Protein AF-A0A8T7M433-F1 (afdb_monomer_lite)

Radius of gyration: 15.23 Å; chains: 1; bounding box: 32×39×42 Å

Structure (mmCIF, N/CA/C/O backbone):
data_AF-A0A8T7M433-F1
#
_entry.id   AF-A0A8T7M433-F1
#
loop_
_atom_site.group_PDB
_atom_site.id
_atom_site.type_symbol
_atom_site.label_atom_id
_atom_site.label_alt_id
_atom_site.label_comp_id
_atom_site.label_asym_id
_atom_site.label_entity_id
_atom_site.label_seq_id
_atom_site.pdbx_PDB_ins_code
_atom_site.Cartn_x
_atom_site.Cartn_y
_atom_site.Cartn_z
_atom_site.occupancy
_atom_site.B_iso_or_equiv
_atom_site.auth_seq_id
_atom_site.auth_comp_id
_atom_site.auth_asym_id
_atom_site.auth_atom_id
_atom_site.pdbx_PDB_model_num
ATOM 1 N N . MET A 1 1 ? -16.826 -9.467 19.799 1.00 50.75 1 MET A N 1
ATOM 2 C CA . MET A 1 1 ? -15.389 -9.268 20.086 1.00 50.75 1 MET A CA 1
ATOM 3 C C . MET A 1 1 ? -14.686 -9.178 18.750 1.00 50.75 1 MET A C 1
ATOM 5 O O . MET A 1 1 ? -14.594 -10.197 18.076 1.00 50.75 1 MET A O 1
ATOM 9 N N . ILE A 1 2 ? -14.256 -7.982 18.343 1.00 57.28 2 ILE A N 1
ATOM 10 C CA . ILE A 1 2 ? -13.342 -7.849 17.203 1.00 57.28 2 ILE A CA 1
ATOM 11 C C . ILE A 1 2 ? -12.086 -8.631 17.582 1.00 57.28 2 ILE A C 1
ATOM 13 O O . ILE A 1 2 ? -11.551 -8.476 18.682 1.00 57.28 2 ILE A O 1
ATOM 17 N N . ASN A 1 3 ? -11.674 -9.558 16.724 1.00 73.25 3 ASN A N 1
ATOM 18 C CA . ASN A 1 3 ? -10.497 -10.366 16.984 1.00 73.25 3 ASN A CA 1
ATOM 19 C C . ASN A 1 3 ? -9.278 -9.446 16.833 1.00 73.25 3 ASN A C 1
ATOM 21 O O . ASN A 1 3 ? -8.837 -9.207 15.713 1.00 73.25 3 ASN A O 1
ATOM 25 N N . ASN A 1 4 ? -8.759 -8.900 17.941 1.00 78.50 4 ASN A N 1
ATOM 26 C CA . ASN A 1 4 ? -7.610 -7.977 17.953 1.00 78.50 4 ASN A CA 1
ATOM 27 C C . ASN A 1 4 ? -6.410 -8.510 17.146 1.00 78.50 4 ASN A C 1
ATOM 29 O O . ASN A 1 4 ? -5.630 -7.733 16.604 1.00 78.50 4 ASN A O 1
ATOM 33 N N . ASN A 1 5 ? -6.301 -9.834 16.998 1.00 88.62 5 ASN A N 1
ATOM 34 C CA . ASN A 1 5 ? -5.318 -10.487 16.139 1.00 88.62 5 ASN A CA 1
ATOM 35 C C . ASN A 1 5 ? -5.522 -10.173 14.640 1.00 88.62 5 ASN A C 1
ATOM 37 O O . ASN A 1 5 ? 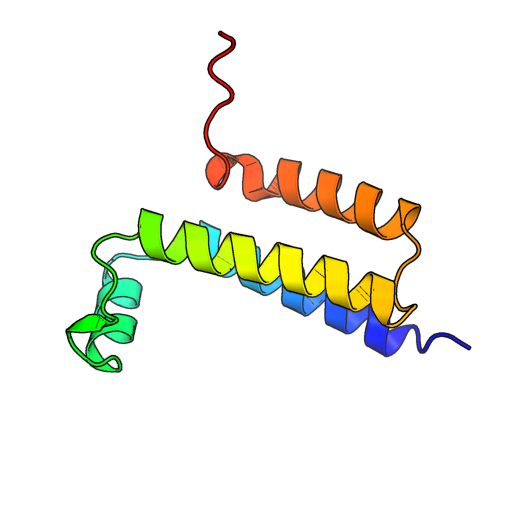-4.553 -9.953 13.924 1.00 88.62 5 ASN A O 1
ATOM 41 N N . LEU A 1 6 ? -6.770 -10.132 14.159 1.00 92.50 6 LEU A N 1
ATOM 42 C CA . LEU A 1 6 ? -7.098 -9.824 12.761 1.00 92.50 6 LEU A CA 1
ATOM 43 C C . LEU A 1 6 ? -6.872 -8.351 12.427 1.00 92.50 6 LEU A C 1
ATOM 45 O O . LEU A 1 6 ? -6.338 -8.058 11.362 1.00 92.50 6 LEU A O 1
ATOM 49 N N . LYS A 1 7 ? -7.216 -7.440 13.345 1.00 93.75 7 LYS A N 1
ATOM 50 C CA . LYS A 1 7 ? -6.924 -6.009 13.188 1.00 93.75 7 LYS A CA 1
ATOM 51 C C . LYS A 1 7 ? -5.420 -5.766 13.056 1.00 93.75 7 LYS A C 1
ATOM 53 O O . LYS A 1 7 ? -4.989 -5.150 12.088 1.00 93.75 7 LYS A O 1
ATOM 58 N N . GLN A 1 8 ? -4.625 -6.325 13.971 1.00 94.56 8 GLN A N 1
ATOM 59 C CA . GLN A 1 8 ? -3.164 -6.226 13.931 1.00 94.56 8 GLN A CA 1
ATOM 60 C C . GLN A 1 8 ? -2.591 -6.782 12.616 1.00 94.56 8 GLN A C 1
ATOM 62 O O . GLN A 1 8 ? -1.807 -6.113 11.949 1.00 94.56 8 GLN A O 1
ATOM 67 N N . LYS A 1 9 ? -3.048 -7.965 12.184 1.00 94.69 9 LYS A N 1
ATOM 68 C CA . LYS A 1 9 ? -2.647 -8.550 10.895 1.00 94.69 9 LYS A CA 1
ATOM 69 C C . LYS A 1 9 ? -3.005 -7.666 9.703 1.00 94.69 9 LYS A C 1
ATOM 71 O O . LYS A 1 9 ? -2.223 -7.575 8.763 1.00 94.69 9 LYS A O 1
ATOM 76 N N . ALA A 1 10 ? -4.172 -7.022 9.718 1.00 95.50 10 ALA A N 1
ATOM 77 C CA . ALA A 1 10 ? -4.554 -6.087 8.665 1.00 95.50 10 ALA A CA 1
ATOM 78 C C . ALA A 1 10 ? -3.593 -4.887 8.620 1.00 95.50 10 ALA A C 1
ATOM 80 O O . ALA A 1 10 ? -3.130 -4.535 7.537 1.00 95.50 10 ALA A O 1
ATOM 81 N N . GLN A 1 11 ? -3.221 -4.321 9.778 1.00 96.31 11 GLN A N 1
ATOM 82 C CA . GLN A 1 11 ? -2.225 -3.240 9.850 1.00 96.31 11 GLN A CA 1
ATOM 83 C C . GLN A 1 11 ? -0.880 -3.673 9.268 1.00 96.31 11 GLN A C 1
ATOM 85 O O . GLN A 1 11 ? -0.341 -2.981 8.409 1.00 96.31 11 GLN A O 1
ATOM 90 N N . GLU A 1 12 ? -0.378 -4.840 9.677 1.00 96.00 12 GLU A N 1
ATOM 91 C CA . GLU A 1 12 ? 0.891 -5.394 9.193 1.00 96.00 12 GLU A CA 1
ATOM 92 C C . GLU A 1 12 ? 0.886 -5.595 7.674 1.00 96.00 12 GLU A C 1
ATOM 94 O O . GLU A 1 12 ? 1.840 -5.224 6.998 1.00 96.00 12 GLU A O 1
ATOM 99 N N . LEU A 1 13 ? -0.199 -6.136 7.112 1.00 95.62 13 LEU A N 1
ATOM 100 C CA . LEU A 1 13 ? -0.309 -6.374 5.671 1.00 95.62 13 LEU A CA 1
ATOM 101 C C . LEU A 1 13 ? -0.403 -5.076 4.858 1.00 95.62 13 LEU A C 1
ATOM 103 O O . LEU A 1 13 ? 0.164 -4.994 3.766 1.00 95.62 13 LEU A O 1
ATOM 107 N N . ILE A 1 14 ? -1.127 -4.076 5.367 1.00 97.31 14 ILE A N 1
ATOM 108 C CA . ILE A 1 14 ? -1.246 -2.756 4.735 1.00 97.31 14 ILE A CA 1
ATOM 109 C C . ILE A 1 14 ? 0.107 -2.040 4.772 1.00 97.31 14 ILE A C 1
ATOM 111 O O . ILE A 1 14 ? 0.565 -1.535 3.744 1.00 97.31 14 ILE A O 1
ATOM 115 N N . GLU A 1 15 ? 0.769 -2.038 5.929 1.00 97.25 15 GLU A N 1
ATOM 116 C CA . GLU A 1 15 ? 2.085 -1.426 6.095 1.00 97.25 15 GLU A CA 1
ATOM 117 C C . GLU A 1 15 ? 3.133 -2.117 5.215 1.00 97.25 15 GLU A C 1
ATOM 119 O O . GLU A 1 15 ? 3.862 -1.445 4.492 1.00 97.25 15 GLU A O 1
ATOM 124 N N . GLU A 1 16 ? 3.153 -3.451 5.178 1.00 96.06 16 GLU A N 1
ATOM 125 C CA . GLU A 1 16 ? 4.083 -4.217 4.347 1.00 96.06 16 GLU A CA 1
ATOM 126 C C . GLU A 1 16 ? 3.906 -3.917 2.851 1.00 96.06 16 GLU A C 1
ATOM 128 O O . GLU A 1 16 ? 4.891 -3.803 2.120 1.00 96.06 16 GLU A O 1
ATOM 133 N N . LYS A 1 17 ? 2.669 -3.724 2.370 1.00 95.00 17 LYS A N 1
ATOM 134 C CA . LYS A 1 17 ? 2.427 -3.304 0.978 1.00 95.00 17 LYS A CA 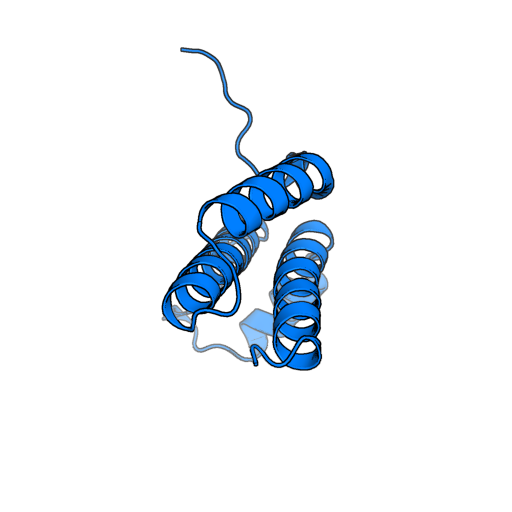1
ATOM 135 C C . LYS A 1 17 ? 3.054 -1.942 0.676 1.00 95.00 17 LYS A C 1
ATOM 137 O O . LYS A 1 17 ? 3.685 -1.793 -0.370 1.00 95.00 17 LYS A O 1
ATOM 142 N N . LEU A 1 18 ? 2.900 -0.966 1.572 1.00 97.50 18 LEU A N 1
ATOM 143 C CA . LEU A 1 18 ? 3.482 0.368 1.397 1.00 97.50 18 LEU A CA 1
ATOM 144 C C . LEU A 1 18 ? 5.004 0.351 1.547 1.00 97.50 18 LEU A C 1
ATOM 146 O O . LEU A 1 18 ? 5.699 0.979 0.751 1.00 97.50 18 LEU A O 1
ATOM 150 N N . ARG A 1 19 ? 5.536 -0.434 2.486 1.00 97.56 19 ARG A N 1
ATOM 151 C CA . ARG A 1 19 ? 6.975 -0.658 2.643 1.00 97.56 19 ARG A CA 1
ATOM 152 C C . ARG A 1 19 ? 7.592 -1.226 1.365 1.00 97.56 19 ARG A C 1
ATOM 154 O O . ARG A 1 19 ? 8.550 -0.661 0.846 1.00 97.56 19 ARG A O 1
ATOM 161 N N . ARG A 1 20 ? 6.994 -2.277 0.793 1.00 95.56 20 ARG A N 1
ATOM 162 C CA . ARG A 1 20 ? 7.441 -2.851 -0.486 1.00 95.56 20 ARG A CA 1
ATOM 163 C C . ARG A 1 20 ? 7.348 -1.854 -1.636 1.00 95.56 20 ARG A C 1
ATOM 165 O O . ARG A 1 20 ? 8.256 -1.810 -2.455 1.00 95.56 20 ARG A O 1
ATOM 172 N N . ALA A 1 21 ? 6.302 -1.031 -1.692 1.00 96.00 21 ALA A N 1
ATO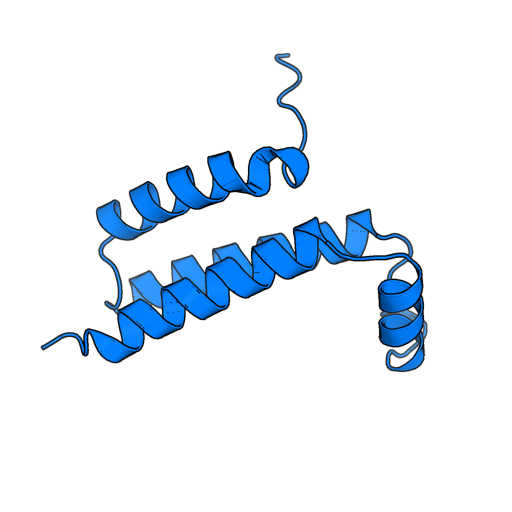M 173 C CA . ALA A 1 21 ? 6.207 0.029 -2.695 1.00 96.00 21 ALA A CA 1
ATOM 174 C C . ALA A 1 21 ? 7.330 1.072 -2.541 1.00 96.00 21 ALA A C 1
ATOM 176 O O . ALA A 1 21 ? 7.899 1.528 -3.533 1.00 96.00 21 ALA A O 1
ATOM 177 N N . ALA A 1 22 ? 7.667 1.447 -1.306 1.00 96.69 22 ALA A N 1
ATOM 178 C CA . ALA A 1 22 ? 8.719 2.418 -1.012 1.00 96.69 22 ALA A CA 1
ATOM 179 C C . ALA A 1 22 ? 10.123 1.915 -1.366 1.00 96.69 22 ALA A C 1
ATOM 181 O O . ALA A 1 22 ? 10.976 2.716 -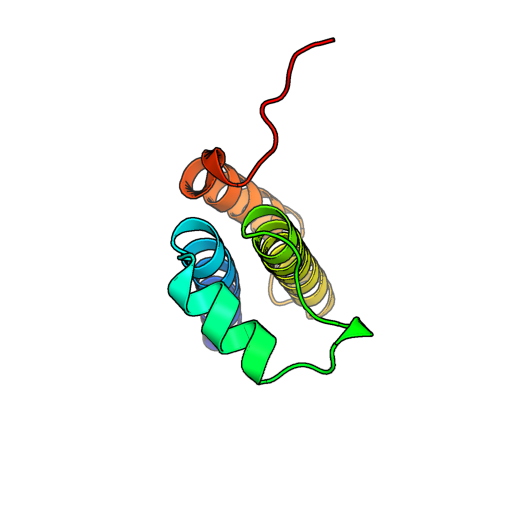1.743 1.00 96.69 22 ALA A O 1
ATOM 182 N N . GLU A 1 23 ? 10.352 0.610 -1.254 1.00 96.88 23 GLU A N 1
ATOM 183 C CA . GLU A 1 23 ? 11.663 -0.015 -1.444 1.00 96.88 23 GLU A CA 1
ATOM 184 C C . GLU A 1 23 ? 11.847 -0.667 -2.820 1.00 96.88 23 GLU A C 1
ATOM 186 O O . GLU A 1 23 ? 12.937 -1.154 -3.116 1.00 96.88 23 GLU A O 1
ATOM 191 N N . ILE A 1 24 ? 10.807 -0.686 -3.662 1.00 96.06 24 ILE A N 1
ATOM 192 C CA . ILE A 1 24 ? 10.840 -1.446 -4.911 1.00 96.06 24 ILE A CA 1
ATOM 193 C C . ILE A 1 24 ? 11.984 -1.013 -5.834 1.00 96.06 24 ILE A C 1
ATOM 195 O O . ILE A 1 24 ? 12.180 0.162 -6.156 1.00 96.06 24 ILE A O 1
ATOM 199 N N . THR A 1 25 ? 12.718 -2.010 -6.310 1.00 96.31 25 THR A N 1
ATOM 200 C CA . THR A 1 25 ? 13.879 -1.847 -7.181 1.00 96.31 25 THR A CA 1
ATOM 201 C C . THR A 1 25 ? 13.551 -2.133 -8.647 1.00 96.31 25 THR A C 1
ATOM 203 O O . THR A 1 25 ? 12.567 -2.795 -8.987 1.00 96.31 25 THR A O 1
ATOM 206 N N . TYR A 1 26 ? 14.433 -1.698 -9.551 1.00 96.12 26 TYR A N 1
ATOM 207 C CA . TYR A 1 26 ? 14.324 -2.040 -10.974 1.00 96.12 26 TYR A CA 1
ATOM 208 C C . TYR A 1 26 ? 14.414 -3.557 -11.215 1.00 96.12 26 TYR A C 1
ATOM 210 O O . TYR A 1 26 ? 13.695 -4.103 -12.048 1.00 96.12 26 TYR A O 1
ATOM 218 N N . SER A 1 27 ? 15.258 -4.264 -10.458 1.00 96.31 27 SER A N 1
ATOM 219 C CA . SER A 1 27 ? 15.362 -5.726 -10.534 1.00 96.31 27 SER A CA 1
ATOM 220 C C . SER A 1 27 ? 14.069 -6.434 -10.136 1.00 96.31 27 SER A C 1
ATOM 222 O O . SER A 1 27 ? 13.689 -7.414 -10.774 1.00 96.31 27 SER A O 1
ATOM 224 N N . GLU A 1 28 ? 13.364 -5.935 -9.119 1.00 95.69 28 GLU A N 1
ATOM 225 C CA . GLU A 1 28 ? 12.067 -6.490 -8.724 1.00 95.69 28 GLU A CA 1
ATOM 226 C C . GLU A 1 28 ? 10.996 -6.211 -9.772 1.00 95.69 28 GLU A C 1
ATOM 228 O O . GLU A 1 28 ? 10.240 -7.119 -10.101 1.00 95.69 28 GLU A O 1
ATOM 233 N N . LEU A 1 29 ? 10.973 -5.007 -10.355 1.00 96.19 29 LEU A N 1
ATOM 234 C CA . LEU A 1 29 ? 10.101 -4.694 -11.489 1.00 96.19 29 LEU A CA 1
ATOM 235 C C . LEU A 1 29 ? 10.307 -5.691 -12.641 1.00 96.19 29 LEU A C 1
ATOM 237 O O . LEU A 1 29 ? 9.337 -6.233 -13.167 1.00 96.19 29 LEU A O 1
ATOM 241 N N . MET A 1 30 ? 11.561 -5.981 -13.003 1.00 96.44 30 MET A N 1
ATOM 242 C CA . MET A 1 30 ? 11.870 -6.965 -14.046 1.00 96.44 30 MET A CA 1
ATOM 243 C C . MET A 1 30 ? 11.412 -8.371 -13.673 1.00 96.44 30 MET A C 1
ATOM 245 O O . MET A 1 30 ? 10.770 -9.035 -14.483 1.00 96.44 30 MET A O 1
ATOM 249 N N . SER A 1 31 ? 11.668 -8.800 -12.437 1.00 95.94 31 SER A N 1
ATOM 250 C CA . SER A 1 31 ? 11.192 -10.089 -11.928 1.00 95.94 31 SER A CA 1
ATOM 251 C C . SER A 1 31 ? 9.666 -10.215 -11.985 1.00 95.94 31 SER A C 1
ATOM 253 O O . SER A 1 31 ? 9.138 -11.237 -12.421 1.00 95.94 31 SER A O 1
ATOM 255 N N . ILE A 1 32 ? 8.941 -9.158 -11.615 1.00 94.31 32 ILE A N 1
ATOM 256 C CA . ILE A 1 32 ? 7.477 -9.119 -11.677 1.00 94.31 32 ILE A CA 1
ATOM 257 C C . ILE A 1 32 ? 7.003 -9.211 -13.129 1.00 94.31 32 ILE A C 1
ATOM 259 O O . ILE A 1 32 ? 6.184 -10.072 -13.440 1.00 94.31 32 ILE A O 1
ATOM 263 N N . ASN A 1 33 ? 7.563 -8.404 -14.033 1.00 97.12 33 ASN A N 1
ATOM 264 C CA . ASN A 1 33 ? 7.171 -8.400 -15.443 1.00 97.12 33 ASN A CA 1
ATOM 265 C C . ASN A 1 33 ? 7.443 -9.732 -16.159 1.00 97.12 33 ASN A C 1
ATOM 267 O O . ASN A 1 33 ? 6.673 -10.101 -17.041 1.00 97.12 33 ASN A O 1
ATOM 271 N N . MET A 1 34 ? 8.477 -10.487 -15.769 1.00 97.19 34 MET A N 1
ATOM 272 C CA . MET A 1 34 ? 8.727 -11.830 -16.321 1.00 97.19 34 MET A CA 1
ATOM 273 C C . MET A 1 34 ? 7.601 -12.830 -16.018 1.00 97.19 34 MET A C 1
ATOM 275 O O . MET A 1 34 ? 7.463 -13.820 -16.731 1.00 97.19 34 MET A O 1
ATOM 279 N N . ASN A 1 35 ? 6.807 -12.583 -14.973 1.00 95.62 35 ASN A N 1
ATOM 280 C CA . ASN A 1 35 ? 5.695 -13.439 -14.562 1.00 95.62 35 ASN A CA 1
ATOM 281 C C . ASN A 1 35 ? 4.326 -12.917 -15.039 1.00 95.62 35 ASN 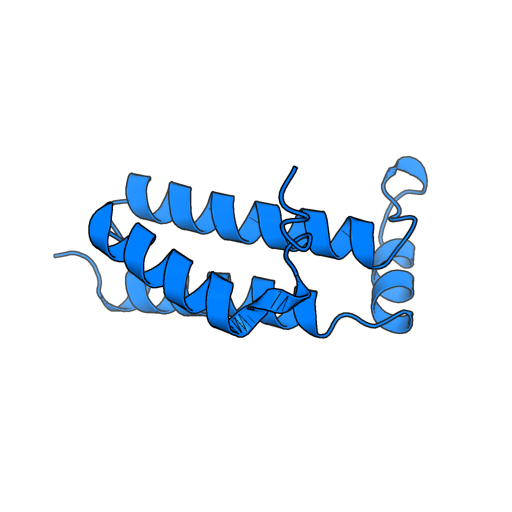A C 1
ATOM 283 O O . ASN A 1 35 ? 3.297 -13.472 -14.655 1.00 95.62 35 ASN A O 1
ATOM 287 N N . LEU A 1 36 ? 4.297 -11.855 -15.853 1.00 95.25 36 LEU A N 1
ATOM 288 C CA . LEU A 1 36 ? 3.074 -11.229 -16.359 1.00 95.25 36 LEU A CA 1
ATOM 289 C C . LEU A 1 36 ? 2.980 -11.349 -17.890 1.00 95.25 36 LEU A C 1
ATOM 291 O O . LEU A 1 36 ? 4.003 -11.216 -18.572 1.00 95.25 36 LEU A O 1
ATOM 295 N N . PRO A 1 37 ? 1.769 -11.540 -18.455 1.00 97.62 37 PRO A N 1
ATOM 296 C CA . PRO A 1 37 ? 1.545 -11.350 -19.887 1.00 97.62 37 PRO A CA 1
ATOM 297 C C . PRO A 1 37 ? 1.924 -9.926 -20.311 1.00 97.62 37 PRO A C 1
ATOM 299 O O . PRO A 1 37 ? 1.813 -8.992 -19.514 1.00 97.62 37 PRO A O 1
ATOM 302 N N . THR A 1 38 ? 2.370 -9.755 -21.558 1.00 95.25 38 THR A N 1
ATOM 303 C CA . THR A 1 38 ? 2.934 -8.492 -22.066 1.00 95.25 38 THR A CA 1
ATOM 304 C C . THR A 1 38 ? 2.003 -7.295 -21.860 1.00 95.25 38 THR A C 1
ATOM 306 O O . THR A 1 38 ? 2.462 -6.224 -21.481 1.00 95.25 38 THR A O 1
ATOM 309 N N . GLU A 1 39 ? 0.698 -7.475 -22.040 1.00 96.12 39 GLU A N 1
ATOM 310 C CA . GLU A 1 39 ? -0.335 -6.449 -21.874 1.00 96.12 39 GLU A CA 1
ATOM 311 C C . GLU A 1 39 ? -0.562 -5.995 -20.420 1.00 96.12 39 GLU A C 1
ATOM 313 O O . GLU A 1 39 ? -1.196 -4.965 -20.197 1.00 96.12 39 GLU A O 1
ATOM 318 N N . TYR A 1 40 ? -0.036 -6.734 -19.438 1.00 95.62 40 TYR A N 1
ATOM 319 C CA . TYR A 1 40 ? -0.114 -6.407 -18.010 1.00 95.62 40 TYR A CA 1
ATOM 320 C C . TYR A 1 40 ? 1.240 -6.014 -17.411 1.00 95.62 40 TYR A C 1
ATOM 322 O O . TYR A 1 40 ? 1.329 -5.793 -16.202 1.00 95.62 40 TYR A O 1
ATOM 330 N N . GLN A 1 41 ? 2.304 -5.959 -18.217 1.00 97.31 41 GLN A N 1
ATOM 331 C CA . GLN A 1 41 ? 3.616 -5.550 -17.731 1.00 97.31 41 GLN A CA 1
ATOM 332 C C . GLN A 1 41 ? 3.617 -4.071 -17.349 1.00 97.31 41 GLN A C 1
ATOM 334 O O . GLN A 1 41 ? 3.065 -3.220 -18.043 1.00 97.31 41 GLN A O 1
ATOM 339 N N . TYR A 1 42 ? 4.294 -3.765 -16.249 1.00 96.69 42 TYR A N 1
ATOM 340 C CA . TYR A 1 42 ? 4.474 -2.398 -15.787 1.00 96.69 42 TYR A CA 1
ATOM 341 C C . TYR A 1 42 ? 5.610 -1.725 -16.553 1.00 96.69 42 TYR A C 1
ATOM 343 O O . TYR A 1 42 ? 6.694 -2.291 -16.715 1.00 96.69 42 TYR A O 1
ATOM 351 N N . ASN A 1 43 ? 5.404 -0.477 -16.956 1.00 95.44 43 ASN A N 1
ATOM 352 C CA . ASN A 1 43 ? 6.376 0.298 -17.726 1.00 95.44 43 ASN A CA 1
ATOM 353 C C . ASN A 1 43 ? 7.407 1.000 -16.836 1.00 95.44 43 ASN A C 1
ATOM 355 O O . ASN A 1 43 ? 8.452 1.442 -17.309 1.00 95.44 43 ASN A O 1
ATOM 359 N N . SER A 1 44 ? 7.110 1.158 -15.544 1.00 96.62 44 SER A N 1
ATOM 360 C CA . SER A 1 44 ? 7.984 1.869 -14.614 1.00 96.62 44 SER A CA 1
ATOM 361 C C . SER A 1 44 ? 7.768 1.454 -13.161 1.00 96.62 44 SER A C 1
ATOM 363 O O . SER A 1 44 ? 6.700 0.975 -12.782 1.00 96.62 44 SER A O 1
ATOM 365 N N . ILE A 1 45 ? 8.767 1.746 -12.320 1.00 96.19 45 ILE A N 1
ATOM 366 C CA . ILE A 1 45 ? 8.655 1.657 -10.856 1.00 96.19 45 ILE A CA 1
ATOM 367 C C . ILE A 1 45 ? 7.463 2.483 -10.352 1.00 96.19 45 ILE A C 1
ATOM 369 O O . ILE A 1 45 ? 6.712 2.031 -9.492 1.00 96.19 45 ILE A O 1
ATOM 373 N N . ARG A 1 46 ? 7.236 3.673 -10.920 1.00 94.88 46 ARG A N 1
ATOM 374 C CA . ARG A 1 46 ? 6.146 4.550 -10.481 1.00 94.88 46 ARG A CA 1
ATOM 375 C C . ARG A 1 46 ? 4.766 3.936 -10.720 1.00 94.88 46 ARG A C 1
ATOM 377 O O . ARG A 1 46 ? 3.859 4.118 -9.906 1.00 94.88 46 ARG A O 1
ATOM 384 N N . GLU A 1 47 ? 4.605 3.219 -11.825 1.00 95.06 47 GLU A N 1
ATOM 385 C CA . GLU A 1 47 ? 3.352 2.549 -12.166 1.00 95.06 47 GLU A CA 1
ATOM 386 C C . GLU A 1 47 ? 3.010 1.471 -11.132 1.00 95.06 47 GLU A C 1
ATOM 388 O O . GLU A 1 47 ? 1.934 1.502 -10.534 1.00 95.06 47 GLU A O 1
ATOM 393 N N . ILE A 1 48 ? 3.963 0.587 -10.828 1.00 95.00 48 ILE A N 1
ATOM 394 C CA . ILE A 1 48 ? 3.749 -0.468 -9.834 1.00 95.00 48 ILE A CA 1
ATOM 395 C C . ILE A 1 48 ? 3.602 0.085 -8.409 1.00 95.00 48 ILE A C 1
ATOM 397 O O . ILE A 1 48 ? 2.741 -0.383 -7.663 1.00 95.00 48 ILE A O 1
ATOM 401 N N . GLN A 1 49 ? 4.349 1.134 -8.044 1.00 95.44 49 GLN A N 1
ATOM 402 C CA . GLN A 1 49 ? 4.151 1.854 -6.780 1.00 95.44 49 GLN A CA 1
ATOM 403 C C . GLN A 1 49 ? 2.713 2.353 -6.644 1.00 95.44 49 GLN A C 1
ATOM 405 O O . GLN A 1 49 ? 2.091 2.157 -5.604 1.00 95.44 49 GLN A O 1
ATOM 410 N N . THR A 1 50 ? 2.165 2.946 -7.709 1.00 93.94 50 THR A N 1
ATOM 411 C CA . THR A 1 50 ? 0.788 3.456 -7.727 1.00 93.94 50 THR A CA 1
ATOM 412 C C . THR A 1 50 ? -0.226 2.337 -7.494 1.00 93.94 50 THR A C 1
ATOM 414 O O . THR A 1 50 ? -1.182 2.520 -6.741 1.00 93.94 50 THR A O 1
ATOM 417 N N . VAL A 1 51 ? -0.018 1.165 -8.100 1.00 93.94 51 VAL A N 1
ATOM 418 C CA . VAL A 1 51 ? -0.891 -0.002 -7.904 1.00 93.94 51 VAL A CA 1
ATOM 419 C C . VAL A 1 51 ? -0.805 -0.540 -6.475 1.00 93.94 51 VAL A C 1
ATOM 421 O O . VAL A 1 51 ? -1.839 -0.781 -5.854 1.00 93.94 51 VAL A O 1
ATOM 424 N N . MET A 1 52 ? 0.401 -0.687 -5.919 1.00 95.06 52 MET A N 1
ATOM 425 C CA . MET A 1 52 ? 0.589 -1.165 -4.542 1.00 95.06 52 MET A CA 1
ATOM 426 C C . MET A 1 52 ? -0.044 -0.226 -3.513 1.00 95.06 52 MET A C 1
ATOM 428 O O . MET A 1 52 ? -0.714 -0.683 -2.589 1.00 95.06 52 MET A O 1
ATOM 432 N N . VAL A 1 53 ? 0.125 1.079 -3.717 1.00 94.81 53 VAL A N 1
ATOM 433 C CA . VAL A 1 53 ? -0.484 2.140 -2.915 1.00 94.81 53 VAL A CA 1
ATOM 434 C C . VAL A 1 53 ? -2.011 2.068 -2.946 1.00 94.81 53 VAL A C 1
ATOM 436 O O . VAL A 1 53 ? -2.638 2.057 -1.889 1.00 94.81 53 VAL A O 1
ATOM 439 N N . LYS A 1 54 ? -2.620 1.962 -4.136 1.00 93.62 54 LYS A N 1
ATOM 440 C CA . LYS A 1 54 ? -4.078 1.800 -4.265 1.00 93.62 54 LYS A CA 1
ATOM 441 C C . LYS A 1 54 ? -4.558 0.550 -3.534 1.00 93.62 54 LYS A C 1
ATOM 443 O O . LYS A 1 54 ? -5.472 0.633 -2.725 1.00 93.62 54 LYS A O 1
ATOM 448 N N . GLY A 1 55 ? -3.865 -0.573 -3.721 1.00 95.00 55 GLY A N 1
ATOM 449 C CA . GLY A 1 55 ? -4.198 -1.818 -3.034 1.00 95.00 55 GLY A CA 1
ATOM 450 C C . GLY A 1 55 ? -4.069 -1.749 -1.507 1.00 95.00 55 GLY A C 1
ATOM 451 O O . GLY A 1 55 ? -4.776 -2.476 -0.814 1.00 95.00 55 GL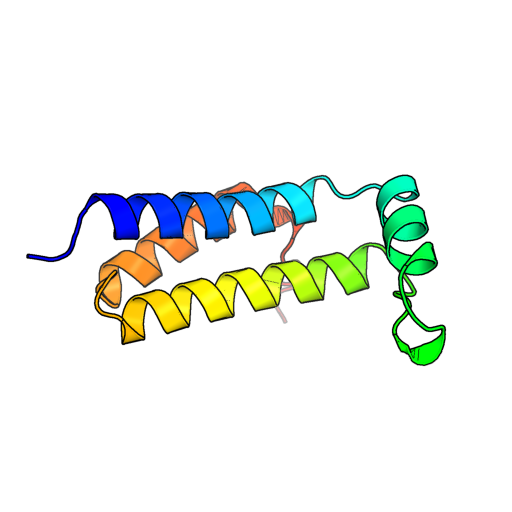Y A O 1
ATOM 452 N N . ALA A 1 56 ? -3.191 -0.901 -0.963 1.00 95.44 56 ALA A N 1
ATOM 453 C CA . ALA A 1 56 ? -3.113 -0.654 0.477 1.00 95.44 56 ALA A CA 1
ATOM 454 C C . ALA A 1 56 ? -4.319 0.159 0.987 1.00 95.44 56 ALA A C 1
ATOM 456 O O . ALA A 1 56 ? -4.851 -0.152 2.051 1.00 95.44 56 ALA A O 1
ATOM 457 N N . PHE A 1 57 ? -4.791 1.148 0.219 1.00 92.88 57 PHE A N 1
ATOM 458 C CA . PHE A 1 57 ? -5.995 1.910 0.568 1.00 92.88 57 PHE A CA 1
ATOM 459 C C . PHE A 1 57 ? -7.275 1.096 0.448 1.00 92.88 57 PHE A C 1
ATOM 461 O O . PHE A 1 57 ? -8.093 1.142 1.364 1.00 92.88 57 PHE A O 1
ATOM 468 N N . ASP A 1 58 ? -7.421 0.308 -0.616 1.00 96.25 58 ASP A N 1
ATOM 469 C CA . ASP A 1 58 ? -8.566 -0.590 -0.773 1.00 96.25 58 ASP A CA 1
ATOM 470 C C . ASP A 1 58 ? -8.618 -1.586 0.395 1.00 96.25 58 ASP A C 1
ATOM 472 O O . ASP A 1 58 ? -9.670 -1.802 0.988 1.00 96.25 58 ASP A O 1
ATOM 476 N N . ALA A 1 59 ? -7.466 -2.135 0.804 1.00 95.69 59 ALA A N 1
ATOM 477 C CA . ALA A 1 59 ? -7.382 -3.020 1.965 1.00 95.69 59 ALA A CA 1
ATOM 478 C C . ALA A 1 59 ? -7.789 -2.330 3.278 1.00 95.69 59 ALA A C 1
ATOM 480 O O . ALA A 1 59 ? -8.465 -2.947 4.104 1.00 95.69 59 ALA A O 1
ATOM 481 N N . LEU A 1 60 ? -7.411 -1.063 3.480 1.00 96.31 60 LEU A N 1
ATOM 482 C CA . LEU A 1 60 ? -7.848 -0.290 4.642 1.00 96.31 60 LEU A CA 1
ATOM 483 C C . LEU A 1 60 ? -9.364 -0.046 4.613 1.00 96.31 60 LEU A C 1
ATOM 485 O O . LEU A 1 60 ? -10.024 -0.265 5.626 1.00 96.31 60 LEU A O 1
ATOM 489 N N . GLY A 1 61 ? -9.918 0.320 3.452 1.00 96.38 61 GLY A N 1
ATOM 490 C CA . GLY A 1 61 ? -11.360 0.485 3.246 1.00 96.38 61 GLY A CA 1
ATOM 491 C C . GLY A 1 61 ? -12.141 -0.796 3.540 1.00 96.38 61 GLY A C 1
ATOM 492 O O . GLY A 1 61 ? -13.045 -0.789 4.373 1.00 96.38 61 GLY A O 1
ATOM 493 N N . PHE A 1 62 ? -11.721 -1.929 2.973 1.00 95.88 62 PHE A N 1
ATOM 494 C CA . PHE A 1 62 ? -12.324 -3.230 3.278 1.00 95.88 62 PHE A CA 1
ATOM 495 C C . PHE A 1 62 ? -12.205 -3.604 4.755 1.00 95.88 62 PHE A C 1
ATOM 497 O O . PHE A 1 62 ? -13.100 -4.232 5.312 1.00 95.88 62 PHE A O 1
ATOM 504 N N . SER A 1 63 ? -11.120 -3.212 5.424 1.00 95.94 63 SER A N 1
ATOM 505 C CA . SER A 1 63 ? -10.970 -3.483 6.855 1.00 95.94 63 SER A CA 1
ATOM 506 C C . SER A 1 63 ? -11.969 -2.688 7.707 1.00 95.94 63 SER A C 1
ATOM 508 O O . SER A 1 63 ? -12.374 -3.173 8.762 1.00 95.94 63 SER A O 1
ATOM 510 N N . VAL A 1 64 ? -12.407 -1.509 7.254 1.00 96.69 64 VAL A N 1
ATOM 511 C CA . VAL A 1 64 ? -13.520 -0.765 7.870 1.00 96.69 64 VAL A CA 1
ATOM 512 C C . VAL A 1 64 ? -14.852 -1.471 7.614 1.00 96.69 64 VAL A C 1
ATOM 514 O O . VAL A 1 64 ? -15.621 -1.670 8.551 1.00 96.69 64 VAL A O 1
ATOM 517 N N . GLU A 1 65 ? -15.113 -1.905 6.377 1.00 96.69 65 GLU A N 1
ATOM 518 C CA . GLU A 1 65 ? -16.343 -2.636 6.021 1.00 96.69 65 GLU A CA 1
ATOM 519 C C . GLU A 1 65 ? -16.502 -3.951 6.800 1.00 96.69 65 GLU A C 1
ATOM 521 O O . GLU A 1 65 ? -17.615 -4.359 7.121 1.00 96.69 65 GLU A O 1
ATOM 526 N N . LEU A 1 66 ? -15.385 -4.599 7.141 1.00 94.50 66 LEU A N 1
ATOM 527 C CA . LEU A 1 66 ? -15.337 -5.808 7.966 1.00 94.50 66 LEU A CA 1
ATOM 528 C C . LEU A 1 66 ? -15.354 -5.531 9.479 1.00 94.50 66 LEU A C 1
ATOM 530 O O . LEU A 1 66 ? -15.124 -6.451 10.265 1.00 94.50 66 LEU A O 1
ATOM 534 N N . GLU A 1 67 ? -15.578 -4.281 9.892 1.00 95.25 67 GLU A N 1
ATOM 535 C CA . GLU A 1 67 ? -15.592 -3.841 11.293 1.00 95.25 67 GLU A CA 1
ATOM 536 C C . GLU A 1 67 ? -14.274 -4.131 12.045 1.00 95.25 67 GLU A C 1
ATOM 538 O O . GLU A 1 67 ? -14.252 -4.238 13.272 1.00 95.25 67 GLU A O 1
ATOM 543 N N . LEU A 1 68 ? -13.146 -4.261 11.333 1.00 94.44 68 LEU A N 1
ATOM 544 C CA . LEU A 1 68 ? -11.822 -4.415 11.954 1.00 94.44 68 LEU A CA 1
ATOM 545 C C . LEU A 1 68 ? -11.279 -3.074 12.462 1.00 94.44 68 LEU A C 1
ATOM 547 O O . LEU A 1 68 ? -10.501 -3.054 13.417 1.00 94.44 68 LEU A O 1
ATOM 551 N N . PHE A 1 69 ? -11.690 -1.973 11.833 1.00 95.56 69 PHE A N 1
ATOM 552 C CA . PHE A 1 69 ? -11.384 -0.601 12.233 1.00 95.56 69 PHE A CA 1
ATOM 553 C C . PHE A 1 69 ? -12.664 0.222 12.261 1.00 95.56 69 PHE A C 1
ATOM 555 O O . PHE A 1 69 ? -13.547 0.038 11.424 1.00 95.56 69 PHE A O 1
ATOM 562 N N . THR A 1 70 ? -12.733 1.188 13.172 1.00 96.12 70 THR A N 1
ATOM 563 C CA . THR A 1 70 ? -13.666 2.307 13.002 1.00 96.12 70 THR A CA 1
ATOM 564 C C . THR A 1 70 ? -13.148 3.268 11.924 1.00 96.12 70 THR A C 1
ATOM 566 O O . THR A 1 70 ? -11.964 3.256 11.578 1.00 96.12 70 THR A O 1
ATOM 569 N N . ASN A 1 71 ? -14.017 4.146 11.411 1.00 96.25 71 ASN A N 1
ATOM 570 C CA . ASN A 1 71 ? -13.608 5.203 10.476 1.00 96.25 71 ASN A CA 1
ATOM 571 C C . ASN A 1 71 ? -12.493 6.096 11.048 1.00 96.25 71 ASN A C 1
ATOM 573 O O . ASN A 1 71 ? -11.560 6.452 10.327 1.00 96.25 71 ASN A O 1
ATOM 577 N N . ASP A 1 72 ? -12.569 6.430 12.338 1.00 97.69 72 ASP A N 1
ATOM 578 C CA . ASP A 1 72 ? -11.573 7.274 13.004 1.00 97.69 72 ASP A CA 1
ATOM 579 C C . ASP A 1 72 ? -10.227 6.550 13.119 1.00 97.69 72 ASP A C 1
ATOM 581 O O . ASP A 1 72 ? -9.190 7.102 12.758 1.00 97.69 72 ASP A O 1
ATOM 585 N N . GLU A 1 73 ? -10.240 5.274 13.518 1.00 96.38 73 GLU A N 1
ATOM 586 C CA . GLU A 1 73 ? -9.027 4.455 13.603 1.00 96.38 73 GLU A CA 1
ATOM 587 C C . GLU A 1 73 ? -8.362 4.265 12.238 1.00 96.38 73 GLU A C 1
ATOM 589 O O . GLU A 1 73 ? -7.138 4.345 12.128 1.00 96.38 73 GLU A O 1
ATOM 594 N N . ALA A 1 74 ? -9.156 4.031 11.190 1.00 96.88 74 ALA A N 1
ATOM 595 C CA . ALA A 1 74 ? -8.647 3.931 9.829 1.00 96.88 74 ALA A CA 1
ATOM 596 C C . ALA A 1 74 ? -8.058 5.265 9.350 1.00 96.88 74 ALA A C 1
ATOM 598 O O . ALA A 1 74 ? -6.990 5.281 8.741 1.00 96.88 74 ALA A O 1
ATOM 599 N N . THR A 1 75 ? -8.707 6.386 9.670 1.00 96.75 75 THR A N 1
ATOM 600 C CA . THR A 1 75 ? -8.227 7.731 9.322 1.00 96.75 75 THR A CA 1
ATOM 601 C C . THR A 1 75 ? -6.908 8.057 10.018 1.00 96.75 75 THR A C 1
ATOM 603 O O . THR A 1 75 ? -5.986 8.577 9.389 1.00 96.75 75 THR A O 1
ATOM 606 N N . ASP A 1 76 ? -6.778 7.742 11.303 1.00 97.44 76 ASP A N 1
ATOM 607 C CA . ASP A 1 76 ? -5.541 7.988 12.042 1.00 97.44 76 ASP A CA 1
ATOM 608 C C . ASP A 1 76 ? -4.414 7.064 11.584 1.00 97.44 76 ASP A C 1
ATOM 610 O O . ASP A 1 76 ? -3.285 7.517 11.383 1.00 97.44 76 ASP A O 1
ATOM 614 N N . PHE A 1 77 ? -4.720 5.793 11.311 1.00 97.00 77 PHE A N 1
ATOM 615 C CA . PHE A 1 77 ? -3.744 4.879 10.731 1.00 97.00 77 PHE A CA 1
ATOM 616 C C . PHE A 1 77 ? -3.281 5.349 9.345 1.00 97.00 77 PHE A C 1
ATOM 618 O O . PHE A 1 77 ? -2.084 5.343 9.060 1.00 97.00 77 PHE A O 1
ATOM 625 N N . TRP A 1 78 ? -4.199 5.847 8.513 1.00 95.19 78 TRP A N 1
ATOM 626 C CA . TRP A 1 78 ? -3.876 6.443 7.219 1.00 95.19 78 TRP A CA 1
ATOM 627 C C . TRP A 1 78 ? -2.895 7.614 7.341 1.00 95.19 78 TRP A C 1
ATOM 629 O O . TRP A 1 78 ? -1.918 7.654 6.595 1.00 95.19 78 TRP A O 1
ATOM 639 N N . LYS A 1 79 ? -3.100 8.536 8.293 1.00 95.44 79 LYS A N 1
ATOM 640 C CA . LYS A 1 79 ? -2.183 9.673 8.510 1.00 95.44 79 LYS A CA 1
ATOM 641 C C . LYS A 1 79 ? -0.772 9.191 8.846 1.00 95.44 79 LYS A C 1
ATOM 643 O O . LYS A 1 79 ? 0.190 9.659 8.243 1.00 95.44 79 LYS A O 1
ATOM 648 N N . VAL A 1 80 ? -0.659 8.203 9.740 1.00 96.69 80 VAL A N 1
ATOM 649 C CA . VAL A 1 80 ? 0.631 7.600 10.120 1.00 96.69 80 VAL A CA 1
ATOM 650 C C . VAL A 1 80 ? 1.332 6.984 8.908 1.00 96.69 80 VAL A C 1
ATOM 652 O O . VAL A 1 80 ? 2.524 7.213 8.700 1.00 96.69 80 VAL A O 1
ATOM 655 N N . LEU A 1 81 ? 0.603 6.223 8.087 1.00 95.94 81 LEU A N 1
ATOM 656 C CA . LEU A 1 81 ? 1.148 5.632 6.864 1.00 95.94 81 LEU A CA 1
ATOM 657 C C . LEU A 1 81 ? 1.553 6.708 5.847 1.00 95.94 81 LEU A C 1
ATOM 659 O O . LEU A 1 81 ? 2.608 6.597 5.222 1.00 95.94 81 LEU A O 1
ATOM 663 N N . HIS A 1 82 ? 0.747 7.759 5.695 1.00 92.81 82 HIS A N 1
ATOM 664 C CA . HIS A 1 82 ? 1.027 8.848 4.769 1.00 92.81 82 HIS A CA 1
ATOM 665 C C . HIS A 1 82 ? 2.317 9.589 5.141 1.00 92.81 82 HIS A C 1
ATOM 667 O O . HIS A 1 82 ? 3.149 9.833 4.270 1.00 92.81 82 HIS A O 1
ATOM 673 N N . GLU A 1 83 ? 2.510 9.912 6.421 1.00 94.31 83 GLU A N 1
ATOM 674 C CA . GLU A 1 83 ? 3.737 10.538 6.925 1.00 94.31 83 GLU A CA 1
ATOM 675 C C . GLU A 1 83 ? 4.957 9.625 6.748 1.00 94.31 83 GLU A C 1
ATOM 677 O O . GLU A 1 83 ? 5.978 10.049 6.198 1.00 94.31 83 GLU A O 1
ATOM 682 N N . ARG A 1 84 ? 4.841 8.354 7.157 1.00 96.25 84 ARG A N 1
ATOM 683 C CA . ARG A 1 84 ? 5.934 7.370 7.094 1.00 96.25 84 ARG A CA 1
ATOM 684 C C . ARG A 1 84 ? 6.399 7.090 5.666 1.00 96.25 84 ARG A C 1
ATOM 686 O O . ARG A 1 84 ? 7.595 6.920 5.443 1.00 96.25 84 ARG A O 1
ATOM 693 N N . TYR A 1 85 ? 5.469 7.050 4.716 1.00 95.81 85 TYR A N 1
ATOM 694 C CA . TYR A 1 85 ? 5.739 6.758 3.308 1.00 95.81 85 TYR A CA 1
ATOM 695 C C . TYR A 1 85 ? 5.501 7.973 2.410 1.00 95.81 85 TYR A C 1
ATOM 697 O O . TYR A 1 85 ? 5.017 7.836 1.285 1.00 95.81 85 TYR A O 1
ATOM 705 N N . SER A 1 86 ? 5.836 9.170 2.902 1.00 93.00 86 SER A N 1
ATOM 706 C CA . SER A 1 86 ? 5.555 10.438 2.217 1.00 93.00 86 SER A CA 1
ATOM 707 C C . SER A 1 86 ? 6.080 10.505 0.776 1.00 93.00 86 SER A C 1
ATOM 709 O O . SER A 1 86 ? 5.440 11.098 -0.090 1.00 93.00 86 SER A O 1
ATOM 711 N N . GLN A 1 87 ? 7.188 9.819 0.489 1.00 92.56 87 GLN A N 1
ATOM 712 C CA . GLN A 1 87 ? 7.798 9.700 -0.836 1.00 92.56 87 GLN A CA 1
ATOM 713 C C . GLN A 1 87 ? 6.934 8.971 -1.879 1.00 92.56 87 GLN A C 1
ATOM 715 O O . GLN A 1 87 ? 7.197 9.075 -3.077 1.00 92.56 87 GLN A O 1
ATOM 720 N N . LEU A 1 88 ? 5.930 8.198 -1.453 1.00 93.31 88 LEU A N 1
ATOM 721 C CA . LEU A 1 88 ? 5.025 7.499 -2.369 1.00 93.31 88 LEU A CA 1
ATOM 722 C C . LEU A 1 88 ? 3.959 8.432 -2.950 1.00 93.31 88 LEU A C 1
ATOM 724 O O . LEU A 1 88 ? 3.422 8.166 -4.034 1.00 93.31 88 LEU A O 1
ATOM 728 N N . TRP A 1 89 ? 3.685 9.550 -2.284 1.00 86.06 89 TRP A N 1
ATOM 729 C CA . TRP A 1 89 ? 2.645 10.489 -2.681 1.00 86.06 89 TRP A CA 1
ATOM 730 C C . TRP A 1 89 ? 3.186 11.511 -3.674 1.00 86.06 89 TRP A C 1
ATOM 732 O O . TRP A 1 89 ? 4.340 11.927 -3.572 1.00 86.06 89 TRP A O 1
ATOM 742 N N . PRO A 1 90 ? 2.380 11.925 -4.664 1.00 76.31 90 PRO A N 1
ATOM 743 C CA . PRO A 1 90 ? 2.741 13.094 -5.445 1.00 76.31 90 PRO A CA 1
ATOM 744 C C . PRO A 1 90 ? 2.890 14.280 -4.489 1.00 76.31 90 PRO A C 1
ATOM 746 O O . PRO A 1 90 ? 2.015 14.519 -3.653 1.00 76.31 90 PRO A O 1
ATOM 749 N N . SER A 1 91 ? 3.995 15.017 -4.609 1.00 67.50 91 SER A N 1
ATOM 750 C CA . SER A 1 91 ? 4.168 16.290 -3.919 1.00 67.50 91 SER A CA 1
ATOM 751 C C . SER A 1 91 ? 2.931 17.131 -4.211 1.00 67.50 91 SER A C 1
ATOM 753 O O . SER A 1 91 ? 2.596 17.327 -5.380 1.00 67.50 91 SER A O 1
ATOM 755 N N . GLN A 1 92 ? 2.234 17.610 -3.180 1.00 56.56 92 GLN A N 1
ATOM 756 C CA . GLN A 1 92 ? 1.209 18.627 -3.378 1.00 56.56 92 GLN A CA 1
ATOM 757 C C . GLN A 1 92 ? 1.927 19.897 -3.844 1.00 56.56 92 GLN A C 1
ATOM 759 O O . GLN A 1 92 ? 2.302 20.748 -3.042 1.00 56.56 92 GLN A O 1
ATOM 764 N N . THR A 1 93 ? 2.184 20.016 -5.145 1.00 44.81 93 THR A N 1
ATOM 765 C CA . THR A 1 93 ? 2.382 21.317 -5.771 1.00 44.81 93 THR A CA 1
ATOM 766 C C . THR A 1 93 ? 1.087 22.074 -5.544 1.00 44.81 93 THR A C 1
ATOM 768 O O . THR A 1 93 ? 0.086 21.816 -6.212 1.00 44.81 93 THR A O 1
ATOM 771 N N . GLN A 1 94 ? 1.101 22.930 -4.521 1.00 39.28 94 GLN A N 1
ATOM 772 C CA . GLN A 1 94 ? 0.075 23.934 -4.281 1.00 39.28 94 GLN A CA 1
ATOM 773 C C . GLN A 1 94 ? -0.164 24.658 -5.610 1.00 39.28 94 GLN A C 1
ATOM 775 O O . GLN A 1 94 ? 0.778 25.183 -6.206 1.00 39.28 94 GLN A O 1
ATOM 780 N N . SER A 1 95 ? -1.396 24.555 -6.108 1.00 34.41 95 SER A N 1
ATOM 781 C CA . SER A 1 95 ? -1.894 25.346 -7.236 1.00 34.41 95 SER A CA 1
ATOM 782 C C . SER A 1 95 ? -2.261 26.743 -6.760 1.00 34.41 95 SER A C 1
ATOM 784 O O . SER A 1 95 ? -2.731 26.843 -5.603 1.00 34.41 95 SER A O 1
#

Foldseek 3Di:
DQPLVVLVVLLVVLLVLLVCLLPPDPVVLVVVQVVDDPVPRDPDSLRVSVVSNVVSVVSLVVCCVVVSDPPVRSVVSVVVSCVVNVVSDDPPPPD

pLDDT: mean 91.52, std 12.62, range [34.41, 97.69]

Sequence (95 aa):
MINNNLKQKAQELIEEKLRRAAEITYSELMSINMNLPTEYQYNSIREIQTVMVKGAFDALGFSVELELFTNDEATDFWKVLHERYSQLWPSQTQS

Secondary structure (DSSP, 8-state):
---HHHHHHHHHHHHHHHHHHHH--HHHHHHHHHTS-GGG--SSHHHHHHHHHHHHHHHHHHHHHTTSS-HHHHHHHHHHHHHHTGGGSPP----

Organism: NCBI:txid3003348